Protein AF-A0A835HTF0-F1 (afdb_monomer)

InterPro domains:
  IPR001932 PPM-type phosphatase-like domain [PF00481] (3-96)
  IPR001932 PPM-type phosphatase-like domain [PS51746] (1-145)
  IPR015655 Protein phosphatase 2C [PTHR47992] (3-99)
  IPR036457 PPM-type phosphatase-like domain superfamily [G3DSA:3.60.40.10] (1-117)
  IPR036457 PPM-type phosphatase-like domain superfamily [SSF81606] (3-93)

Mean predicted aligned error: 12.42 Å

Foldseek 3Di:
DDDAQEDDDPVCQADVVPADPPPVRHDPDRDPHRSHYNDDDDDDDDDDPPHFKDKFADVLLCVQDPPVRLVVLCVVDDPPCSLVVSLVSSVVSVVVVCVVDPVCVVVVVPPCPPVVSCVRSDVVRIDIDTPDPPPVVPPPPPDDD

Secondary structure (DSSP, 8-state):
-----B-SS-GGGT-GGG---STTT--SS--SS-S-B-PPPP---PPPTT--EEEE--HHHHTTS-HHHHHHHHHTS-STTHHHHHHHHHHHHHHHHHHT-GGGTTTTTS-S-HHHHHHHS-TTT-EEEE--TTTTTSSSS----

Radius of gyration: 20.62 Å; Cα contacts (8 Å, |Δi|>4): 106; chains: 1; bounding box: 51×20×46 Å

Structure (mmCIF, N/CA/C/O backbone):
data_AF-A0A835HTF0-F1
#
_entry.id   AF-A0A835HTF0-F1
#
loop_
_atom_site.group_PDB
_atom_site.id
_atom_site.type_symbol
_atom_site.label_atom_id
_atom_site.label_alt_id
_atom_site.label_comp_id
_atom_site.label_asym_id
_atom_site.label_entity_id
_atom_site.label_seq_id
_atom_site.pdbx_PDB_ins_code
_atom_site.Cartn_x
_atom_site.Cartn_y
_atom_site.Cartn_z
_atom_site.occupancy
_atom_site.B_iso_or_equiv
_atom_site.auth_seq_id
_atom_site.auth_comp_id
_atom_site.auth_asym_id
_atom_site.auth_atom_id
_atom_site.pdbx_PDB_model_num
ATOM 1 N N . MET A 1 1 ? 11.107 -8.937 -0.987 1.00 39.31 1 MET A N 1
ATOM 2 C CA . MET A 1 1 ? 11.289 -7.876 -1.992 1.00 39.31 1 MET A CA 1
ATOM 3 C C . MET A 1 1 ? 10.113 -7.998 -2.943 1.00 39.31 1 MET A C 1
ATOM 5 O O . MET A 1 1 ? 10.037 -9.001 -3.638 1.00 39.31 1 MET A O 1
ATOM 9 N N . THR A 1 2 ? 9.118 -7.113 -2.842 1.00 50.28 2 THR A N 1
ATOM 10 C CA . THR A 1 2 ? 7.987 -7.102 -3.778 1.00 50.28 2 THR A CA 1
ATOM 11 C C . THR A 1 2 ? 8.469 -6.429 -5.056 1.00 50.28 2 THR A C 1
ATOM 13 O O . THR A 1 2 ? 8.818 -5.253 -5.063 1.00 50.28 2 THR A O 1
ATOM 16 N N . GLU A 1 3 ? 8.607 -7.213 -6.118 1.00 72.94 3 GLU A N 1
ATOM 17 C CA . GLU A 1 3 ? 8.964 -6.698 -7.434 1.00 72.94 3 GLU A CA 1
ATOM 18 C C . GLU A 1 3 ? 7.704 -6.131 -8.098 1.00 72.94 3 GLU A C 1
ATOM 20 O O . GLU A 1 3 ? 6.663 -6.789 -8.164 1.00 72.94 3 GLU A O 1
ATOM 25 N N . VAL A 1 4 ? 7.777 -4.880 -8.550 1.00 82.12 4 VAL A N 1
ATOM 26 C CA . VAL A 1 4 ? 6.647 -4.195 -9.177 1.00 82.12 4 VAL A CA 1
ATOM 27 C C . VAL A 1 4 ? 6.581 -4.606 -10.644 1.00 82.12 4 VAL A C 1
ATOM 29 O O . VAL A 1 4 ? 7.497 -4.328 -11.405 1.00 82.12 4 VAL A O 1
ATOM 32 N N . THR A 1 5 ? 5.480 -5.235 -11.058 1.00 89.88 5 THR A N 1
ATOM 33 C CA . THR A 1 5 ? 5.241 -5.631 -12.464 1.00 89.88 5 THR A CA 1
ATOM 34 C C . THR A 1 5 ? 4.333 -4.653 -13.216 1.00 89.88 5 THR A C 1
ATOM 36 O O . THR A 1 5 ? 4.148 -4.757 -14.433 1.00 89.88 5 THR A O 1
ATOM 39 N N . ARG A 1 6 ? 3.744 -3.685 -12.500 1.00 90.81 6 ARG A N 1
ATOM 40 C CA . ARG A 1 6 ? 2.803 -2.701 -13.043 1.00 90.81 6 ARG A CA 1
ATOM 41 C C . ARG A 1 6 ? 3.065 -1.318 -12.462 1.00 90.81 6 ARG A C 1
ATOM 43 O O . ARG A 1 6 ? 3.144 -1.180 -11.248 1.00 90.81 6 ARG A O 1
ATOM 50 N N . SER A 1 7 ? 3.158 -0.297 -13.307 1.00 91.38 7 SER A N 1
ATOM 51 C CA . SER A 1 7 ? 3.371 1.085 -12.859 1.00 91.38 7 SER A CA 1
ATOM 52 C C . SER A 1 7 ? 2.735 2.090 -13.812 1.00 91.38 7 SER A C 1
ATOM 54 O O . SER A 1 7 ? 2.533 1.806 -14.993 1.00 91.38 7 SER A O 1
ATOM 56 N N . ILE A 1 8 ? 2.457 3.299 -13.330 1.00 90.25 8 ILE A N 1
ATOM 57 C CA . ILE A 1 8 ? 2.194 4.470 -14.176 1.00 90.25 8 ILE A CA 1
ATOM 58 C C . ILE A 1 8 ? 3.526 5.220 -14.318 1.00 90.25 8 ILE A C 1
ATOM 60 O O . ILE A 1 8 ? 4.245 5.363 -13.337 1.00 90.25 8 ILE A O 1
ATOM 64 N N . GLY A 1 9 ? 3.874 5.682 -15.523 1.00 89.62 9 GLY A N 1
ATOM 65 C CA . GLY A 1 9 ? 5.215 6.218 -15.806 1.00 89.62 9 GLY A CA 1
ATOM 66 C C . GLY A 1 9 ? 6.139 5.170 -16.425 1.00 89.62 9 GLY A C 1
ATOM 67 O O . GLY A 1 9 ? 5.670 4.386 -17.250 1.00 89.62 9 GLY A O 1
ATOM 68 N N . ASP A 1 10 ? 7.430 5.190 -16.089 1.00 89.69 10 ASP A N 1
ATOM 69 C CA . ASP A 1 10 ? 8.452 4.217 -16.526 1.00 89.69 10 ASP A CA 1
ATOM 70 C C . ASP A 1 10 ? 8.361 3.825 -18.006 1.00 89.69 10 ASP A C 1
ATOM 72 O O . ASP A 1 10 ? 8.456 2.657 -18.383 1.00 89.69 10 ASP A O 1
ATOM 76 N N . ALA A 1 11 ? 8.106 4.810 -18.871 1.00 89.44 11 ALA A N 1
ATOM 77 C CA . ALA A 1 11 ? 7.787 4.562 -20.275 1.00 89.44 11 ALA A CA 1
ATOM 78 C C . ALA A 1 11 ? 8.916 3.811 -21.006 1.00 89.44 11 ALA A C 1
ATOM 80 O O . ALA A 1 11 ? 8.638 2.984 -21.880 1.00 89.44 11 ALA A O 1
ATOM 81 N N . TYR A 1 12 ? 10.163 4.049 -20.584 1.00 88.50 12 TYR A N 1
ATOM 82 C CA . TYR A 1 12 ? 11.376 3.386 -21.063 1.00 88.50 12 TYR A CA 1
ATOM 83 C C . TYR A 1 12 ? 11.390 1.868 -20.801 1.00 88.50 12 TYR A C 1
ATOM 85 O O . TYR A 1 12 ? 12.006 1.130 -21.564 1.00 88.50 12 TYR A O 1
ATOM 93 N N . LEU A 1 13 ? 10.641 1.378 -19.802 1.00 90.06 13 LEU A N 1
ATOM 94 C CA . LEU A 1 13 ? 10.461 -0.054 -19.504 1.00 90.06 13 LEU A CA 1
ATOM 95 C C . LEU A 1 13 ? 9.259 -0.686 -20.227 1.00 90.06 13 LEU A C 1
ATOM 97 O O . LEU A 1 13 ? 8.978 -1.877 -20.068 1.00 90.06 13 LEU A O 1
ATOM 101 N N . LYS A 1 14 ? 8.518 0.107 -21.011 1.00 90.56 14 LYS A N 1
ATOM 102 C CA . LYS A 1 14 ? 7.267 -0.313 -21.661 1.00 90.56 14 LYS A CA 1
ATOM 103 C C . LYS A 1 14 ? 7.381 -0.361 -23.174 1.00 90.56 14 LYS A C 1
ATOM 105 O O . LYS A 1 14 ? 6.839 -1.270 -23.794 1.00 90.56 14 LYS A O 1
ATOM 110 N N . LYS A 1 15 ? 8.033 0.631 -23.787 1.00 87.25 15 LYS A N 1
ATOM 111 C CA . LYS A 1 15 ? 8.212 0.701 -25.244 1.00 87.25 15 LYS A CA 1
ATOM 112 C C . LYS A 1 15 ? 9.611 1.207 -25.580 1.00 87.25 15 LYS A C 1
ATOM 114 O O . LYS A 1 15 ? 10.021 2.242 -25.067 1.00 87.25 15 LYS A O 1
ATOM 119 N N . SER A 1 16 ? 10.280 0.543 -26.523 1.00 84.31 16 SER A N 1
ATOM 120 C CA . SER A 1 16 ? 11.629 0.902 -26.990 1.00 84.31 16 SER A CA 1
ATOM 121 C C . SER A 1 16 ? 11.736 2.337 -27.515 1.00 84.31 16 SER A C 1
ATOM 123 O O . SER A 1 16 ? 12.756 2.982 -27.321 1.00 84.31 16 SER A O 1
ATOM 125 N N . ARG A 1 17 ? 10.662 2.883 -28.103 1.00 85.50 17 ARG A N 1
ATOM 126 C CA . ARG A 1 17 ? 10.604 4.286 -28.563 1.00 85.50 17 ARG A CA 1
ATOM 127 C C . ARG A 1 17 ? 10.784 5.333 -27.455 1.00 85.50 17 ARG A C 1
ATOM 129 O O . ARG A 1 17 ? 10.956 6.503 -27.761 1.00 85.50 17 ARG A O 1
ATOM 136 N N . PHE A 1 18 ? 10.647 4.930 -26.193 1.00 87.69 18 PHE A N 1
ATOM 137 C CA . PHE A 1 18 ? 10.858 5.782 -25.024 1.00 87.69 18 PHE A CA 1
ATOM 138 C C . PHE A 1 18 ? 12.148 5.419 -24.281 1.00 87.69 18 PHE A C 1
ATOM 140 O O . PHE A 1 18 ? 12.307 5.819 -23.130 1.00 87.69 18 PHE A O 1
ATOM 147 N N . ALA A 1 19 ? 13.039 4.632 -24.897 1.00 83.88 19 ALA A N 1
ATOM 148 C CA . ALA A 1 19 ? 14.356 4.364 -24.341 1.00 83.88 19 ALA A CA 1
ATOM 149 C C . ALA A 1 19 ? 15.092 5.689 -24.102 1.00 83.88 19 ALA A C 1
ATOM 151 O O . ALA A 1 19 ? 15.028 6.605 -24.921 1.00 83.88 19 ALA A O 1
ATOM 152 N N . LEU A 1 20 ? 15.743 5.786 -22.947 1.00 84.00 20 LEU A N 1
ATOM 153 C CA . LEU A 1 20 ? 16.483 6.970 -22.537 1.00 84.00 20 LEU A CA 1
ATOM 154 C C . LEU A 1 20 ? 17.972 6.748 -22.804 1.00 84.00 20 LEU A C 1
ATOM 156 O O . LEU A 1 20 ? 18.508 5.690 -22.476 1.00 84.00 20 LEU A O 1
ATOM 160 N N . ASP A 1 21 ? 18.635 7.770 -23.341 1.00 80.19 21 ASP A N 1
ATOM 161 C CA . ASP A 1 21 ? 20.089 7.766 -23.556 1.00 80.19 21 ASP A CA 1
ATOM 162 C C . ASP A 1 21 ? 20.881 8.070 -22.273 1.00 80.19 21 ASP A C 1
ATOM 164 O O . ASP A 1 21 ? 22.104 7.917 -22.243 1.00 80.19 21 ASP A O 1
ATOM 168 N N . ASP A 1 22 ? 20.195 8.478 -21.196 1.00 83.88 22 ASP A N 1
ATOM 169 C CA . ASP A 1 22 ? 20.803 8.688 -19.881 1.00 83.88 22 ASP A CA 1
ATOM 170 C C . ASP A 1 22 ? 21.399 7.361 -19.368 1.00 83.88 22 ASP A C 1
ATOM 172 O O . ASP A 1 22 ? 20.656 6.386 -19.204 1.00 83.88 22 ASP A O 1
ATOM 176 N N . PRO A 1 23 ? 22.709 7.302 -19.057 1.00 82.69 23 PRO A N 1
ATOM 177 C CA . PRO A 1 23 ? 23.373 6.090 -18.578 1.00 82.69 23 PRO A CA 1
ATOM 178 C C . PRO A 1 23 ? 22.711 5.447 -17.355 1.00 82.69 23 PRO A C 1
ATOM 180 O O . PRO A 1 23 ? 22.856 4.246 -17.150 1.00 82.69 23 PRO A O 1
ATOM 183 N N . ARG A 1 24 ? 21.974 6.223 -16.548 1.00 82.25 24 ARG A N 1
ATOM 184 C CA . ARG A 1 24 ? 21.249 5.726 -15.368 1.00 82.25 24 ARG A CA 1
ATOM 185 C C . ARG A 1 24 ? 20.020 4.890 -15.719 1.00 82.25 24 ARG A C 1
ATOM 187 O O . ARG A 1 24 ? 19.620 4.052 -14.919 1.00 82.25 24 ARG A O 1
ATOM 194 N N . PHE A 1 25 ? 19.411 5.138 -16.877 1.00 81.81 25 PHE A N 1
ATOM 195 C CA . PHE A 1 25 ? 18.153 4.511 -17.307 1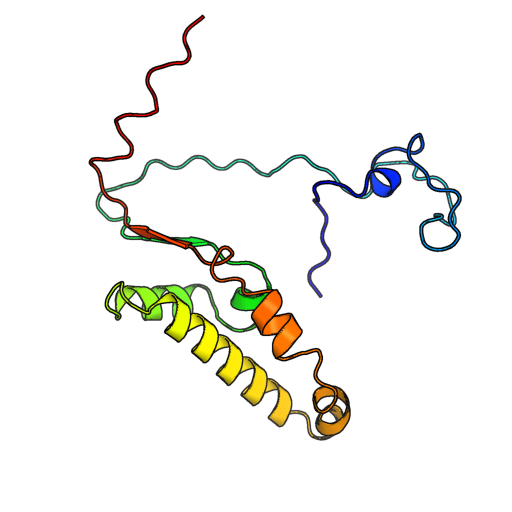.00 81.81 25 PHE A CA 1
ATOM 196 C C . PHE A 1 25 ? 18.299 3.705 -18.601 1.00 81.81 25 PHE A C 1
ATOM 198 O O . PHE A 1 25 ? 17.329 3.123 -19.093 1.00 81.81 25 PHE A O 1
ATOM 205 N N . ARG A 1 26 ? 19.510 3.669 -19.158 1.00 81.56 26 ARG A N 1
ATOM 206 C CA . ARG A 1 26 ? 19.830 2.912 -20.357 1.00 81.56 26 ARG A CA 1
ATOM 207 C C . ARG A 1 26 ? 19.816 1.419 -20.053 1.00 81.56 26 ARG A C 1
ATOM 209 O O . ARG A 1 26 ? 20.514 0.939 -19.163 1.00 81.56 26 ARG A O 1
ATOM 216 N N . LEU A 1 27 ? 19.038 0.679 -20.834 1.00 78.94 27 LEU A N 1
ATOM 217 C CA . LEU A 1 27 ? 18.993 -0.775 -20.740 1.00 78.94 27 LEU A CA 1
ATOM 218 C C . LEU A 1 27 ? 20.186 -1.388 -21.496 1.00 78.94 27 LEU A C 1
ATOM 220 O O . LEU A 1 27 ? 20.502 -0.906 -22.588 1.00 78.94 27 LEU A O 1
ATOM 224 N N . PRO A 1 28 ? 20.842 -2.433 -20.949 1.00 79.00 28 PRO A N 1
ATOM 225 C CA . PRO A 1 28 ? 21.955 -3.112 -21.619 1.00 79.00 28 PRO A CA 1
ATOM 226 C C . PRO A 1 28 ? 21.559 -3.679 -22.985 1.00 79.00 28 PRO A C 1
ATOM 228 O O . PRO A 1 28 ? 22.333 -3.612 -23.935 1.00 79.00 28 PRO A O 1
ATOM 231 N N . GLU A 1 29 ? 20.327 -4.181 -23.085 1.00 80.62 29 GLU A N 1
ATOM 232 C CA . GLU A 1 29 ? 19.742 -4.715 -24.309 1.00 80.62 29 GLU A CA 1
ATOM 233 C C . GLU A 1 29 ? 18.352 -4.105 -24.552 1.00 80.62 29 GLU A C 1
ATOM 235 O O . GLU A 1 29 ? 17.603 -3.868 -23.593 1.00 80.62 29 GLU A O 1
ATOM 240 N N . PRO A 1 30 ? 17.969 -3.849 -25.818 1.00 77.81 30 PRO A N 1
ATOM 241 C CA . PRO A 1 30 ? 16.618 -3.418 -26.149 1.00 77.81 30 PRO A CA 1
ATOM 242 C C . PRO A 1 30 ? 15.570 -4.440 -25.693 1.00 77.81 30 PRO A C 1
ATOM 244 O O . PRO A 1 30 ? 15.685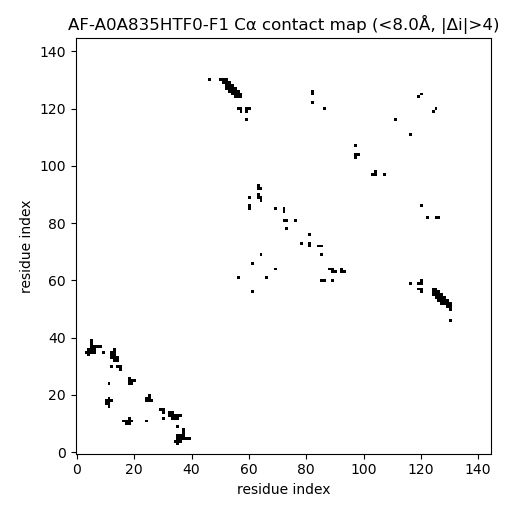 -5.637 -25.953 1.00 77.81 30 PRO A O 1
ATOM 247 N N . LEU A 1 31 ? 14.500 -3.960 -25.057 1.00 82.50 31 LEU A N 1
ATOM 248 C CA . LEU A 1 31 ? 13.404 -4.821 -24.620 1.00 82.50 31 LEU A CA 1
ATOM 249 C C . LEU A 1 31 ? 12.678 -5.441 -25.819 1.00 82.50 31 LEU A C 1
ATOM 251 O O . LEU A 1 31 ? 12.054 -4.735 -26.611 1.00 82.50 31 LEU A O 1
ATOM 255 N N . VAL A 1 32 ? 12.692 -6.773 -25.892 1.00 83.88 32 VAL A N 1
ATOM 256 C CA . VAL A 1 32 ? 11.905 -7.548 -26.870 1.00 83.88 32 VAL A CA 1
ATOM 257 C C . VAL A 1 32 ? 10.407 -7.492 -26.542 1.00 83.88 32 VAL A C 1
ATOM 259 O O . VAL A 1 32 ? 9.560 -7.525 -27.432 1.00 83.88 32 VAL A O 1
ATOM 262 N N . ARG A 1 33 ? 10.067 -7.377 -25.253 1.00 86.00 33 ARG A N 1
ATOM 263 C CA . ARG A 1 33 ? 8.697 -7.241 -24.744 1.00 86.00 33 ARG A CA 1
ATOM 264 C C . ARG A 1 33 ? 8.647 -6.241 -23.584 1.00 86.00 33 ARG A C 1
ATOM 266 O O . ARG A 1 33 ? 9.652 -6.109 -22.887 1.00 86.00 33 ARG A O 1
ATOM 273 N N . PRO A 1 34 ? 7.507 -5.567 -23.344 1.00 86.81 34 PRO A N 1
ATOM 274 C CA . PRO A 1 34 ? 7.354 -4.666 -22.202 1.00 86.81 34 PRO A CA 1
ATOM 275 C C . PRO A 1 34 ? 7.658 -5.390 -20.884 1.00 86.81 34 PRO A C 1
ATOM 277 O O . PRO A 1 34 ? 7.104 -6.461 -20.637 1.00 86.81 34 PRO A O 1
ATOM 280 N N . ALA A 1 35 ? 8.521 -4.811 -20.047 1.00 88.88 35 ALA A N 1
ATOM 281 C CA . ALA A 1 35 ? 8.825 -5.350 -18.719 1.00 88.88 35 ALA A CA 1
ATOM 282 C C . ALA A 1 35 ? 7.741 -4.974 -17.698 1.00 88.88 35 ALA A C 1
ATOM 284 O O . ALA A 1 35 ? 7.451 -5.736 -16.781 1.00 88.88 35 ALA A O 1
ATOM 285 N N . LEU A 1 36 ? 7.113 -3.810 -17.894 1.00 91.81 36 LEU A N 1
ATOM 286 C CA . LEU A 1 36 ? 6.017 -3.305 -17.074 1.00 91.81 36 LEU A CA 1
ATOM 287 C C . LEU A 1 36 ? 4.767 -3.072 -17.919 1.00 91.81 36 LEU A C 1
ATOM 289 O O . LEU A 1 36 ? 4.838 -2.768 -19.111 1.00 91.81 36 LEU A O 1
ATOM 293 N N . THR A 1 37 ? 3.607 -3.121 -17.271 1.00 91.19 37 THR A N 1
ATOM 294 C CA . THR A 1 37 ? 2.346 -2.640 -17.847 1.00 91.19 37 THR A CA 1
ATOM 295 C C . THR A 1 37 ? 1.756 -1.512 -17.007 1.00 91.19 37 THR A C 1
ATOM 297 O O . THR A 1 37 ? 1.955 -1.455 -15.798 1.00 91.19 37 THR A O 1
ATOM 300 N N . ALA A 1 38 ? 1.056 -0.578 -17.653 1.00 93.06 38 ALA A N 1
ATOM 301 C CA . ALA A 1 38 ? 0.259 0.435 -16.954 1.00 93.06 38 ALA A CA 1
ATOM 302 C C . ALA A 1 38 ? -1.171 -0.046 -16.671 1.00 93.06 38 ALA A C 1
ATOM 304 O O . ALA A 1 38 ? -1.910 0.622 -15.957 1.00 93.06 38 ALA A O 1
ATOM 305 N N . GLU A 1 39 ? -1.554 -1.185 -17.249 1.00 93.19 39 GLU A N 1
ATOM 306 C CA . GLU A 1 39 ? -2.903 -1.714 -17.142 1.00 93.19 39 GLU A CA 1
ATOM 307 C C . GLU A 1 39 ? -3.161 -2.191 -15.707 1.00 93.19 39 GLU A C 1
ATOM 309 O O . GLU A 1 39 ? -2.391 -3.020 -15.205 1.00 93.19 39 GLU A O 1
ATOM 314 N N . PRO A 1 40 ? -4.208 -1.711 -15.019 1.00 92.31 40 PRO A N 1
ATOM 315 C CA . PRO A 1 40 ? -4.555 -2.204 -13.695 1.00 92.31 40 PRO A CA 1
ATOM 316 C C . PRO A 1 40 ? -5.198 -3.596 -13.769 1.00 92.31 40 PRO A C 1
ATOM 318 O O . PRO A 1 40 ? -5.586 -4.087 -14.825 1.00 92.31 40 PRO A O 1
ATOM 321 N N . SER A 1 41 ? -5.324 -4.254 -12.618 1.00 91.38 41 SER A N 1
ATOM 322 C CA . SER A 1 41 ? -6.236 -5.395 -12.482 1.00 91.38 41 SER A CA 1
ATOM 323 C C . SER A 1 41 ? -7.568 -4.881 -11.952 1.00 91.38 41 SER A C 1
ATOM 325 O O . SER A 1 41 ? -7.607 -4.254 -10.896 1.00 91.38 41 SER A O 1
ATOM 327 N N . LEU A 1 42 ? -8.647 -5.115 -12.697 1.00 91.75 42 LEU A N 1
ATOM 328 C CA . LEU A 1 42 ? -9.981 -4.637 -12.344 1.00 91.75 42 LEU A CA 1
ATOM 329 C C . LEU A 1 42 ? -10.761 -5.740 -11.630 1.00 91.75 42 LEU A C 1
ATOM 331 O O . LEU A 1 42 ? -10.889 -6.853 -12.138 1.00 91.75 42 LEU A O 1
ATOM 335 N N . HIS A 1 43 ? -11.314 -5.417 -10.463 1.00 89.94 43 HIS A N 1
ATOM 336 C CA . HIS A 1 43 ? -12.207 -6.302 -9.726 1.00 89.94 43 HIS A CA 1
ATOM 337 C C . HIS A 1 43 ? -13.481 -5.549 -9.353 1.00 89.94 43 HIS A C 1
ATOM 339 O O . HIS A 1 43 ? -13.421 -4.452 -8.801 1.00 89.94 43 HIS A O 1
ATOM 345 N N . LYS A 1 44 ? -14.639 -6.145 -9.650 1.00 91.50 44 LYS A N 1
ATOM 346 C CA . LYS A 1 44 ? -15.952 -5.583 -9.328 1.00 91.50 44 LYS A CA 1
ATOM 347 C C . LYS A 1 44 ? -16.661 -6.503 -8.346 1.00 91.50 44 LYS A C 1
ATOM 349 O O . LYS A 1 44 ? -16.834 -7.687 -8.619 1.00 91.50 44 LYS A O 1
ATOM 354 N N . ARG A 1 45 ? -17.114 -5.933 -7.232 1.00 88.00 45 ARG A N 1
ATOM 355 C CA . ARG A 1 45 ? -17.889 -6.628 -6.206 1.00 88.00 45 ARG A CA 1
ATOM 356 C C . ARG A 1 45 ? -19.053 -5.750 -5.761 1.00 88.00 45 ARG A C 1
ATOM 358 O O . ARG A 1 45 ? -18.887 -4.549 -5.575 1.00 88.00 45 ARG A O 1
ATOM 365 N N . THR A 1 46 ? -20.216 -6.363 -5.568 1.00 89.62 46 THR A N 1
ATOM 366 C CA . THR A 1 46 ? -21.371 -5.701 -4.952 1.00 89.62 46 THR A CA 1
ATOM 367 C C . THR A 1 46 ? -21.180 -5.653 -3.439 1.00 89.62 46 THR A C 1
ATOM 369 O O . THR A 1 46 ? -20.942 -6.689 -2.815 1.00 89.62 46 THR A O 1
ATOM 372 N N . ILE A 1 47 ? -21.286 -4.458 -2.860 1.00 88.38 47 ILE A N 1
ATOM 373 C CA . ILE A 1 47 ? -21.206 -4.245 -1.412 1.00 88.38 47 ILE A CA 1
ATOM 374 C C . ILE A 1 47 ? -22.478 -4.801 -0.765 1.00 88.38 47 ILE A C 1
ATOM 376 O O . ILE A 1 47 ? -23.589 -4.465 -1.183 1.00 88.38 47 ILE A O 1
ATOM 380 N N . ARG A 1 48 ? -22.320 -5.663 0.240 1.00 87.56 48 ARG A N 1
ATOM 381 C CA . ARG A 1 48 ? -23.431 -6.258 0.997 1.00 87.56 48 ARG A CA 1
ATOM 382 C C . ARG A 1 48 ? -23.619 -5.556 2.340 1.00 87.56 48 ARG A C 1
ATOM 384 O O . ARG A 1 48 ? -22.747 -4.824 2.792 1.00 87.56 48 ARG A O 1
ATOM 391 N N . SER A 1 49 ? -24.741 -5.801 3.015 1.00 84.88 49 SER A N 1
ATOM 392 C CA . SER A 1 49 ? -24.993 -5.291 4.377 1.00 84.88 49 SER A CA 1
ATOM 393 C C . SER A 1 49 ? -23.960 -5.751 5.404 1.00 84.88 49 SER A C 1
ATOM 395 O O . SER A 1 49 ? -23.758 -5.080 6.411 1.00 84.88 49 SER A O 1
ATOM 397 N N . GLU A 1 50 ? -23.317 -6.886 5.148 1.00 87.31 50 GLU A N 1
ATOM 398 C CA . GLU A 1 50 ? -22.288 -7.466 6.006 1.00 87.31 50 GLU A CA 1
ATOM 399 C C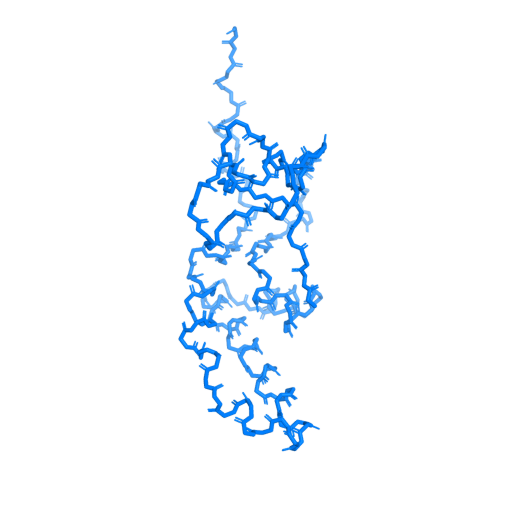 . GLU A 1 50 ? -20.917 -6.787 5.828 1.00 87.31 50 GLU A C 1
ATOM 401 O O . GLU A 1 50 ? -20.032 -6.960 6.667 1.00 87.31 50 GLU A O 1
ATOM 406 N N . ASP A 1 51 ? -20.733 -6.017 4.750 1.00 84.25 51 ASP A N 1
ATOM 407 C CA . ASP A 1 51 ? -19.484 -5.329 4.438 1.00 84.25 51 ASP A CA 1
ATOM 408 C C . ASP A 1 51 ? -19.423 -3.993 5.177 1.00 84.25 51 ASP A C 1
ATOM 410 O O . ASP A 1 51 ? -20.254 -3.110 4.979 1.00 84.25 51 ASP A O 1
ATOM 414 N N . ARG A 1 52 ? -18.432 -3.845 6.061 1.00 84.75 52 ARG A N 1
ATOM 415 C CA . ARG A 1 52 ? -18.410 -2.737 7.034 1.00 84.75 52 ARG A CA 1
ATOM 416 C C . ARG A 1 52 ? -17.395 -1.667 6.699 1.00 84.75 52 ARG A C 1
ATOM 418 O O . ARG A 1 52 ? -17.652 -0.483 6.907 1.00 84.75 5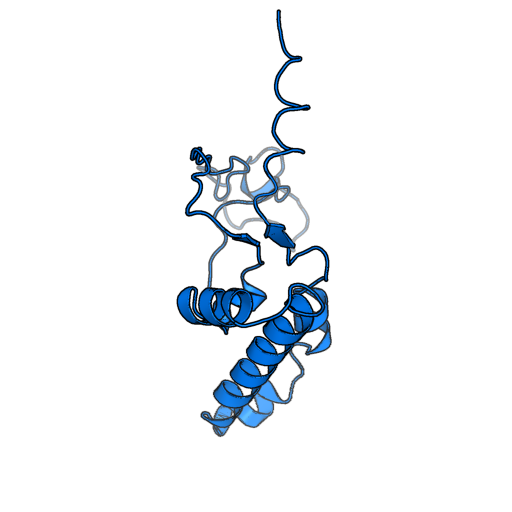2 ARG A O 1
ATOM 425 N N . PHE A 1 53 ? -16.247 -2.084 6.187 1.00 85.19 53 PHE A N 1
ATOM 426 C CA . PHE A 1 53 ? -15.179 -1.186 5.797 1.00 85.19 53 PHE A CA 1
ATOM 427 C C . PHE A 1 53 ? -14.272 -1.831 4.756 1.00 85.19 53 PHE A C 1
ATOM 429 O O . PHE A 1 53 ? -14.199 -3.057 4.649 1.00 85.19 53 PHE A O 1
ATOM 436 N N . LEU A 1 54 ? -13.544 -0.985 4.035 1.00 85.88 54 LEU A N 1
ATOM 437 C CA . LEU A 1 54 ? -12.457 -1.380 3.149 1.00 85.88 54 LEU A CA 1
ATOM 438 C C . LEU A 1 54 ? -11.174 -0.677 3.587 1.00 85.88 54 LEU A C 1
ATOM 440 O O . LEU A 1 54 ? -11.212 0.498 3.941 1.00 85.88 54 LEU A O 1
ATOM 444 N N . ILE A 1 55 ? -10.056 -1.404 3.591 1.00 86.19 55 ILE A N 1
ATOM 445 C CA . ILE A 1 55 ? -8.744 -0.866 3.953 1.00 86.19 55 ILE A CA 1
ATOM 446 C C . ILE A 1 55 ? -7.896 -0.779 2.689 1.00 86.19 55 ILE A C 1
ATOM 448 O O . ILE A 1 55 ? -7.513 -1.806 2.131 1.00 86.19 55 ILE A O 1
ATOM 452 N N . PHE A 1 56 ? -7.565 0.441 2.274 1.00 84.81 56 PHE A N 1
ATOM 453 C CA . PHE A 1 56 ? -6.534 0.681 1.269 1.00 84.81 56 PHE A CA 1
ATOM 454 C C . PHE A 1 56 ? -5.246 1.108 1.958 1.00 84.81 56 PHE A C 1
ATOM 456 O O . PHE A 1 56 ? -5.282 1.989 2.814 1.00 84.81 56 PHE A O 1
ATOM 463 N N . ALA A 1 57 ? -4.129 0.478 1.597 1.00 84.19 57 ALA A N 1
ATOM 464 C CA . ALA A 1 57 ? -2.802 0.873 2.051 1.00 84.19 57 ALA A CA 1
ATOM 465 C C . ALA A 1 57 ? -1.731 0.467 1.035 1.00 84.19 57 ALA A C 1
ATOM 467 O O . ALA A 1 57 ? -1.911 -0.511 0.305 1.00 84.19 57 ALA A O 1
ATOM 468 N N . SER A 1 58 ? -0.615 1.197 1.020 1.00 82.62 58 SER A N 1
ATOM 469 C CA . SER A 1 58 ? 0.592 0.815 0.284 1.00 82.62 58 SER A CA 1
ATOM 470 C C . SER A 1 58 ? 1.301 -0.376 0.946 1.00 82.62 58 SER A C 1
ATOM 472 O O . SER A 1 58 ? 1.069 -0.691 2.119 1.00 82.62 58 SER A O 1
ATOM 474 N N . ASP A 1 59 ? 2.221 -1.011 0.213 1.00 81.75 59 ASP A N 1
ATOM 475 C CA . ASP A 1 59 ? 3.048 -2.129 0.693 1.00 81.75 59 ASP A CA 1
ATOM 476 C C . ASP A 1 59 ? 3.737 -1.838 2.036 1.00 81.75 59 ASP A C 1
ATOM 478 O O . ASP A 1 59 ? 3.957 -2.754 2.825 1.00 81.75 59 ASP A O 1
ATOM 482 N N . GLY A 1 60 ? 4.045 -0.569 2.328 1.00 78.38 60 GLY A N 1
ATOM 483 C CA . GLY A 1 60 ? 4.684 -0.162 3.580 1.00 78.38 60 GLY A CA 1
ATOM 484 C C . GLY A 1 60 ? 3.893 -0.559 4.831 1.00 78.38 60 GLY A C 1
ATOM 485 O O . GLY A 1 60 ? 4.498 -0.886 5.848 1.00 78.38 60 GLY A O 1
ATOM 486 N N . LEU A 1 61 ? 2.556 -0.601 4.766 1.00 84.19 61 LEU A N 1
ATOM 487 C CA . LEU A 1 61 ? 1.735 -1.107 5.871 1.00 84.19 61 LEU A CA 1
ATOM 488 C C . LEU A 1 61 ? 1.750 -2.644 5.915 1.00 84.19 61 LEU A C 1
ATOM 490 O O . LEU A 1 61 ? 2.023 -3.243 6.958 1.00 84.19 61 LEU A O 1
ATOM 494 N N . TRP A 1 62 ? 1.478 -3.277 4.771 1.00 85.94 62 TRP A N 1
ATOM 495 C CA . TRP A 1 62 ? 1.261 -4.725 4.652 1.00 85.94 62 TRP A CA 1
ATOM 496 C C . TRP A 1 62 ? 2.527 -5.567 4.851 1.00 85.94 62 TRP A C 1
ATOM 498 O O . TRP A 1 62 ? 2.447 -6.754 5.152 1.00 85.94 62 TRP A O 1
ATOM 508 N N . GLN A 1 63 ? 3.714 -4.965 4.744 1.00 85.12 63 GLN A N 1
ATOM 509 C CA . GLN A 1 63 ? 4.983 -5.615 5.100 1.00 85.12 63 GLN A CA 1
ATOM 510 C C . GLN A 1 63 ? 5.111 -5.909 6.606 1.00 85.12 63 GLN A C 1
ATOM 512 O O . GLN A 1 63 ? 5.879 -6.788 7.021 1.00 85.12 63 GLN A O 1
ATOM 517 N N . HIS A 1 64 ? 4.372 -5.173 7.438 1.00 85.25 64 HIS A N 1
ATOM 518 C CA . HIS A 1 64 ? 4.465 -5.259 8.892 1.00 85.25 64 HIS A CA 1
ATOM 519 C C . HIS A 1 64 ? 3.173 -5.729 9.551 1.00 85.25 64 HIS A C 1
ATOM 521 O O . HIS A 1 64 ? 3.252 -6.352 10.599 1.00 85.25 64 HIS A O 1
ATOM 527 N N . ILE A 1 65 ? 2.012 -5.489 8.950 1.00 88.56 65 ILE A N 1
ATOM 528 C CA . ILE A 1 65 ? 0.718 -5.887 9.509 1.00 88.56 65 ILE A CA 1
ATOM 529 C C . ILE A 1 65 ? 0.048 -6.883 8.566 1.00 88.56 65 ILE A C 1
ATOM 531 O O . ILE A 1 65 ? -0.053 -6.628 7.366 1.00 88.56 65 ILE A O 1
ATOM 535 N N . SER A 1 66 ? -0.442 -7.999 9.105 1.00 91.69 66 SER A N 1
ATOM 536 C CA . SER A 1 66 ? -1.234 -8.956 8.330 1.00 91.69 66 SER A CA 1
ATOM 537 C C . SER A 1 66 ? -2.650 -8.440 8.045 1.00 91.69 66 SER A C 1
ATOM 539 O O . SER A 1 66 ? -3.204 -7.627 8.787 1.00 91.69 66 SER A O 1
ATOM 541 N N . ASN A 1 67 ? -3.285 -8.963 6.991 1.00 92.56 67 ASN A N 1
ATOM 542 C CA . ASN A 1 67 ? -4.662 -8.594 6.637 1.00 92.56 67 ASN A CA 1
ATOM 543 C C . ASN A 1 67 ? -5.630 -8.757 7.821 1.00 92.56 67 ASN A C 1
ATOM 545 O O . ASN A 1 67 ? -6.469 -7.891 8.056 1.00 92.56 67 ASN A O 1
ATOM 549 N N . GLN A 1 68 ? -5.488 -9.846 8.581 1.00 93.50 68 GLN A N 1
ATOM 550 C CA . GLN A 1 68 ? -6.364 -10.154 9.707 1.00 93.50 68 GLN A CA 1
ATOM 551 C C . GLN A 1 68 ? -6.146 -9.193 10.884 1.00 93.50 68 GLN A C 1
ATOM 553 O O . GLN A 1 68 ? -7.113 -8.635 11.398 1.00 93.50 68 GLN A O 1
ATOM 558 N N . GLU A 1 69 ? -4.892 -8.915 11.253 1.00 92.31 69 GLU A N 1
ATOM 559 C CA . GLU A 1 69 ? -4.574 -7.942 12.308 1.00 92.31 69 GLU A CA 1
ATOM 560 C C . GLU A 1 69 ? -5.092 -6.540 11.960 1.00 92.31 69 GLU A C 1
ATOM 562 O O . GLU A 1 69 ? -5.629 -5.838 12.819 1.00 92.31 69 GLU A O 1
ATOM 567 N N . ALA A 1 70 ? -4.974 -6.128 10.692 1.00 90.25 70 ALA A N 1
ATOM 568 C CA . ALA A 1 70 ? -5.512 -4.852 10.230 1.00 90.25 70 ALA A CA 1
ATOM 569 C C . ALA A 1 70 ? -7.039 -4.792 10.388 1.00 90.25 70 ALA A C 1
ATOM 571 O O . ALA A 1 70 ? -7.565 -3.810 10.917 1.00 90.25 70 ALA A O 1
ATOM 572 N N . VAL A 1 71 ? -7.747 -5.850 9.979 1.00 91.06 71 VAL A N 1
ATOM 573 C CA . VAL A 1 71 ? -9.207 -5.961 10.120 1.00 91.06 71 VAL A CA 1
ATOM 574 C C . VAL A 1 71 ? -9.624 -5.904 11.588 1.00 91.06 71 VAL A C 1
ATOM 576 O O . VAL A 1 71 ? -10.539 -5.157 11.926 1.00 91.06 71 V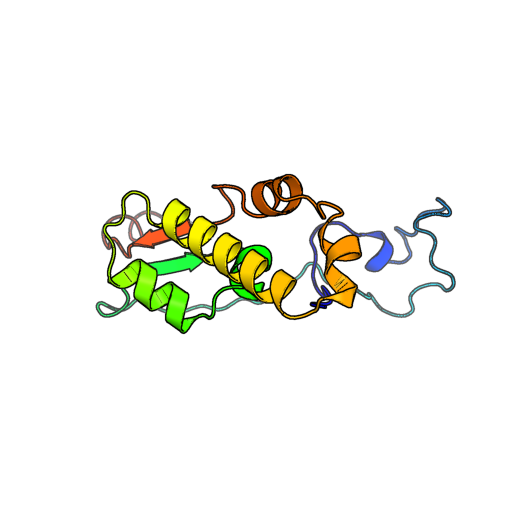AL A O 1
ATOM 579 N N . GLU A 1 72 ? -8.943 -6.630 12.473 1.00 91.81 72 GLU A N 1
ATOM 580 C CA . GLU A 1 72 ? -9.237 -6.641 13.911 1.00 91.81 72 GLU A CA 1
ATOM 581 C C . GLU A 1 72 ? -9.003 -5.277 14.562 1.00 91.81 72 GLU A C 1
ATOM 583 O O . GLU A 1 72 ? -9.833 -4.809 15.345 1.00 91.81 72 GLU A O 1
ATOM 588 N N . MET A 1 73 ? -7.912 -4.593 14.208 1.00 90.00 73 MET A N 1
ATOM 589 C CA . MET A 1 73 ? -7.625 -3.252 14.720 1.00 90.00 73 MET A CA 1
ATOM 590 C C . MET A 1 73 ? -8.683 -2.230 14.304 1.00 90.00 73 MET A C 1
ATOM 592 O O . MET A 1 73 ? -9.100 -1.420 15.138 1.00 90.00 73 MET A O 1
ATOM 596 N N . VAL A 1 74 ? -9.111 -2.261 13.035 1.00 88.50 74 VAL A N 1
ATOM 597 C CA . VAL A 1 74 ? -10.155 -1.364 12.514 1.00 88.50 74 VAL A CA 1
ATOM 598 C C . VAL A 1 74 ? -11.504 -1.693 13.128 1.00 88.50 74 VAL A C 1
ATOM 600 O O . VAL A 1 74 ? -12.214 -0.786 13.551 1.00 88.50 74 VAL A O 1
ATOM 603 N N . PHE A 1 75 ? -11.843 -2.976 13.225 1.00 88.06 75 PHE A N 1
ATOM 604 C CA . PHE A 1 75 ? -13.124 -3.407 13.763 1.00 88.06 75 PHE A CA 1
ATOM 605 C C . PHE A 1 75 ? -13.285 -3.044 15.249 1.00 88.06 75 PHE A C 1
ATOM 607 O O . PHE A 1 75 ? -14.345 -2.568 15.648 1.00 88.06 75 PHE A O 1
ATOM 614 N N . ASN A 1 76 ? -12.237 -3.208 16.057 1.00 88.19 76 ASN A N 1
ATOM 615 C CA . ASN A 1 76 ? -12.296 -2.987 17.506 1.00 88.19 76 ASN A CA 1
ATOM 616 C C . ASN A 1 76 ? -12.043 -1.528 17.932 1.00 88.19 76 ASN A C 1
ATOM 618 O O . ASN A 1 76 ? -11.943 -1.240 19.125 1.00 88.19 76 ASN A O 1
ATOM 622 N N . SER A 1 77 ? -11.897 -0.595 16.987 1.00 81.69 77 SER A N 1
ATOM 623 C CA . SER A 1 77 ? -11.574 0.804 17.280 1.00 81.69 77 SER A CA 1
ATOM 624 C C . SER A 1 77 ? -12.643 1.770 16.769 1.00 81.69 77 SER A C 1
ATOM 626 O O . SER A 1 77 ? -13.220 1.548 15.706 1.00 81.69 77 SER A O 1
ATOM 628 N N . PRO A 1 78 ? -12.843 2.913 17.452 1.00 77.81 78 PRO A N 1
ATOM 629 C CA . PRO A 1 78 ? -13.551 4.044 16.867 1.00 77.81 78 PRO A CA 1
ATOM 630 C C . PRO A 1 78 ? -12.886 4.489 15.557 1.00 77.81 78 PRO A C 1
ATOM 632 O O . PRO A 1 78 ? -11.665 4.391 15.403 1.00 77.81 78 PRO A O 1
ATOM 635 N N . ARG A 1 79 ? -13.686 5.027 14.626 1.00 74.56 79 ARG A N 1
ATOM 636 C CA . ARG A 1 79 ? -13.202 5.508 13.318 1.00 74.56 79 ARG A CA 1
ATOM 637 C C . ARG A 1 79 ? -12.165 6.626 13.461 1.00 74.56 79 ARG A C 1
ATOM 639 O O . ARG A 1 79 ? -11.261 6.754 12.639 1.00 74.56 79 ARG A O 1
ATOM 646 N N . GLU A 1 80 ? -12.273 7.423 14.517 1.00 76.00 80 GLU A N 1
ATOM 647 C CA . GLU A 1 80 ? -11.332 8.497 14.792 1.00 76.00 80 GLU A CA 1
ATOM 648 C C . GLU A 1 80 ? -9.969 7.949 15.243 1.00 76.00 80 GLU A C 1
ATOM 650 O O . GLU A 1 80 ? -9.845 7.181 16.196 1.00 76.00 80 GLU A O 1
ATOM 655 N N . GLY A 1 81 ? -8.912 8.342 14.529 1.00 75.38 81 GLY A N 1
ATOM 656 C CA . GLY A 1 81 ? -7.540 7.969 14.872 1.00 75.38 81 GLY A CA 1
ATOM 657 C C . GLY A 1 81 ? -7.125 6.543 14.489 1.00 75.38 81 GLY A C 1
ATOM 658 O O . GLY A 1 81 ? -5.985 6.171 14.776 1.00 75.38 81 GLY A O 1
ATOM 659 N N . ILE A 1 82 ? -7.974 5.768 13.799 1.00 82.88 82 ILE A N 1
ATOM 660 C CA . ILE A 1 82 ? -7.643 4.394 13.383 1.00 82.88 82 ILE A CA 1
ATOM 661 C C . ILE A 1 82 ? -6.395 4.328 12.498 1.00 82.88 82 ILE A C 1
ATOM 663 O O . ILE A 1 82 ? -5.507 3.513 12.738 1.00 82.88 82 ILE A O 1
ATOM 667 N N . THR A 1 83 ? -6.254 5.269 11.561 1.00 79.25 83 THR A N 1
ATOM 668 C CA . THR A 1 83 ? -5.054 5.406 10.727 1.00 79.25 83 THR A CA 1
ATOM 669 C C . THR A 1 83 ? -3.803 5.500 11.593 1.00 79.25 83 THR A C 1
ATOM 671 O O . THR A 1 83 ? -2.851 4.755 11.402 1.00 79.25 83 THR A O 1
ATOM 674 N N . ARG A 1 84 ? -3.816 6.370 12.613 1.00 80.81 84 ARG A N 1
ATOM 675 C CA . ARG A 1 84 ? -2.662 6.581 13.499 1.00 80.81 84 ARG A CA 1
ATOM 676 C C . ARG A 1 84 ? -2.325 5.322 14.297 1.00 80.81 84 ARG A C 1
ATOM 678 O O . ARG A 1 84 ? -1.144 5.045 14.491 1.00 80.81 84 ARG A O 1
ATOM 685 N N . LYS A 1 85 ? -3.335 4.575 14.756 1.00 84.50 85 LYS A N 1
ATOM 686 C CA . LYS A 1 85 ? -3.122 3.302 15.459 1.00 84.50 85 LYS A CA 1
ATOM 687 C C . LYS A 1 85 ? -2.447 2.274 14.554 1.00 84.50 85 LYS A C 1
ATOM 689 O O . LYS A 1 85 ? -1.468 1.674 14.978 1.00 84.50 85 LYS A O 1
ATOM 694 N N . LEU A 1 86 ? -2.915 2.136 13.315 1.00 84.00 86 LEU A N 1
ATOM 695 C CA . LEU A 1 86 ? -2.336 1.209 12.341 1.00 84.00 86 LEU A CA 1
ATOM 696 C C . LEU A 1 86 ? -0.901 1.582 11.970 1.00 84.00 86 LEU A C 1
ATOM 698 O O . LEU A 1 86 ? -0.023 0.728 12.024 1.00 84.00 86 LEU A O 1
ATOM 702 N N . VAL A 1 87 ? -0.627 2.861 11.692 1.00 82.31 87 VAL A N 1
ATOM 703 C CA . VAL A 1 87 ? 0.750 3.319 11.431 1.00 82.31 87 VAL A CA 1
ATOM 704 C C . VAL A 1 87 ? 1.661 3.015 12.620 1.00 82.31 87 VAL A C 1
ATOM 706 O O . VAL A 1 87 ? 2.772 2.522 12.440 1.00 82.31 87 VAL A O 1
ATOM 709 N N . LYS A 1 88 ? 1.193 3.273 13.848 1.00 84.06 88 LYS A N 1
ATOM 710 C CA . LYS A 1 88 ? 1.968 2.987 15.057 1.00 84.06 88 LYS A CA 1
ATOM 711 C C . LYS A 1 88 ? 2.232 1.488 15.225 1.00 84.06 88 LYS A C 1
ATOM 713 O O . LYS A 1 88 ? 3.367 1.114 15.491 1.00 84.06 88 LYS A O 1
ATOM 718 N N . ALA A 1 89 ? 1.224 0.643 15.022 1.00 87.00 89 ALA A N 1
ATOM 719 C CA . ALA A 1 89 ? 1.385 -0.806 15.099 1.00 87.00 89 ALA A CA 1
ATOM 720 C C . ALA A 1 89 ? 2.419 -1.321 14.081 1.00 87.00 89 ALA A C 1
ATOM 722 O O . ALA A 1 89 ? 3.271 -2.139 14.432 1.00 87.00 89 ALA A O 1
ATOM 723 N N . ALA A 1 90 ? 2.408 -0.785 12.856 1.00 84.69 90 ALA A N 1
ATOM 724 C CA . ALA A 1 90 ? 3.378 -1.140 11.823 1.00 84.69 90 ALA A CA 1
ATOM 725 C C . ALA A 1 90 ? 4.804 -0.718 12.213 1.00 84.69 90 ALA A C 1
ATOM 727 O O . ALA A 1 90 ? 5.738 -1.506 12.073 1.00 84.69 90 ALA A O 1
ATOM 728 N N . LEU A 1 91 ? 4.967 0.495 12.759 1.00 82.38 91 LEU A N 1
ATOM 729 C CA . LEU A 1 91 ? 6.247 0.988 13.283 1.00 82.38 91 LEU A CA 1
ATOM 730 C C . LEU A 1 91 ? 6.780 0.113 14.425 1.00 82.38 91 LEU A C 1
ATOM 732 O O . LEU A 1 91 ? 7.962 -0.234 14.444 1.00 82.38 91 LEU A O 1
ATOM 736 N N . ASP A 1 92 ? 5.912 -0.256 15.366 1.00 85.12 92 ASP A N 1
ATOM 737 C CA . ASP A 1 92 ? 6.283 -1.074 16.518 1.00 85.12 92 ASP A CA 1
ATOM 738 C C . ASP A 1 92 ? 6.712 -2.488 16.076 1.00 85.12 92 ASP A C 1
ATOM 740 O O . ASP A 1 92 ? 7.701 -3.026 16.581 1.00 85.12 92 ASP A O 1
ATOM 744 N N . GLU A 1 93 ? 6.026 -3.087 15.095 1.00 84.44 93 GLU A N 1
ATOM 745 C CA . GLU A 1 93 ? 6.433 -4.366 14.494 1.00 84.44 93 GLU A CA 1
ATOM 746 C C . GLU A 1 93 ? 7.759 -4.253 13.734 1.00 84.44 93 GLU A C 1
ATOM 748 O O . GLU A 1 93 ? 8.647 -5.091 13.916 1.00 84.44 93 GLU A O 1
ATOM 753 N N . ALA A 1 94 ? 7.935 -3.206 12.924 1.00 81.12 94 ALA A N 1
ATOM 754 C CA . ALA A 1 94 ? 9.185 -2.952 12.213 1.00 81.12 94 ALA A CA 1
ATOM 755 C C . ALA A 1 94 ? 10.374 -2.857 13.188 1.00 81.12 94 ALA A C 1
ATOM 757 O O . ALA A 1 94 ? 11.403 -3.513 12.994 1.00 81.12 94 ALA A O 1
ATOM 758 N N . SER A 1 95 ? 10.202 -2.122 14.294 1.00 79.00 95 SER A N 1
ATOM 759 C CA . SER A 1 95 ? 11.209 -2.001 15.354 1.00 79.00 95 SER A CA 1
ATOM 760 C C . SER A 1 95 ? 11.507 -3.339 16.042 1.00 79.00 95 SER A C 1
ATOM 762 O O . SER A 1 95 ? 12.662 -3.644 16.344 1.00 79.00 95 SER A O 1
ATOM 764 N N . ARG A 1 96 ? 10.495 -4.183 16.275 1.00 79.81 96 ARG A N 1
ATOM 765 C CA . ARG A 1 96 ? 10.695 -5.508 16.886 1.00 79.81 96 ARG A CA 1
ATOM 766 C C . ARG A 1 96 ? 11.450 -6.473 15.974 1.00 79.81 96 ARG A C 1
ATOM 768 O O . ARG A 1 96 ? 12.328 -7.181 16.465 1.00 79.81 96 ARG A O 1
ATOM 775 N N . LYS A 1 97 ? 11.154 -6.495 14.670 1.00 74.00 97 LYS A N 1
ATOM 776 C CA . LYS A 1 97 ? 11.863 -7.347 13.694 1.00 74.00 97 LYS A CA 1
ATOM 777 C C . LYS A 1 97 ? 13.340 -6.962 13.567 1.00 74.00 97 LYS A C 1
ATOM 779 O O . LYS A 1 97 ? 14.191 -7.846 13.537 1.00 74.00 97 LYS A O 1
ATOM 784 N N . SER A 1 98 ? 13.644 -5.663 13.600 1.00 64.56 98 SER A N 1
ATOM 785 C CA . SER A 1 98 ? 15.016 -5.136 13.629 1.00 64.56 98 SER A CA 1
ATOM 786 C C . SER A 1 98 ? 15.851 -5.698 14.790 1.00 64.56 98 SER A C 1
ATOM 788 O O . SER A 1 98 ? 16.974 -6.157 14.593 1.00 64.56 98 SER A O 1
ATOM 790 N N . LYS A 1 99 ? 15.281 -5.739 16.002 1.00 61.09 99 LYS A N 1
ATOM 791 C CA . LYS A 1 99 ? 15.994 -6.152 17.224 1.00 61.09 99 LYS A CA 1
ATOM 792 C C . LYS A 1 99 ? 16.356 -7.642 17.279 1.00 61.09 99 LYS A C 1
ATOM 794 O O . LYS A 1 99 ? 17.245 -8.012 18.038 1.00 61.09 99 LYS A O 1
ATOM 799 N N . LYS A 1 100 ? 15.689 -8.506 16.503 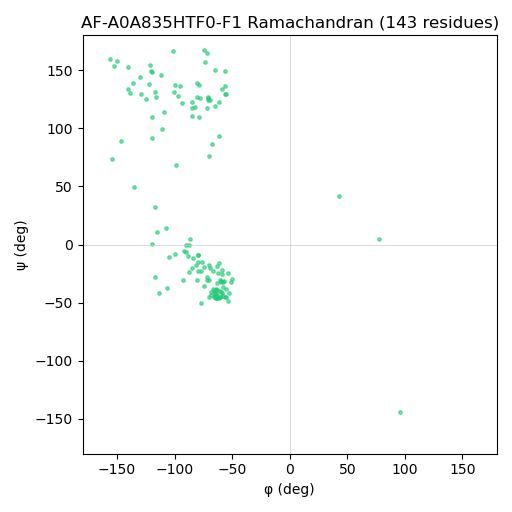1.00 59.00 100 LYS A N 1
ATOM 800 C CA . LYS A 1 100 ? 15.919 -9.967 16.507 1.00 59.00 100 LYS A CA 1
ATOM 801 C C . LYS A 1 100 ? 17.142 -10.415 15.692 1.00 59.00 100 LYS A C 1
ATOM 803 O O . LYS A 1 100 ? 17.531 -11.573 15.802 1.00 59.00 100 LYS A O 1
ATOM 808 N N . HIS A 1 101 ? 17.772 -9.523 14.925 1.00 55.00 101 HIS A N 1
ATOM 809 C CA . HIS A 1 101 ? 18.997 -9.806 14.170 1.00 55.00 101 HIS A CA 1
ATOM 810 C C . HIS A 1 101 ? 20.141 -8.881 14.635 1.00 55.00 101 HIS A C 1
ATOM 812 O O . HIS A 1 101 ? 20.306 -7.796 14.080 1.00 55.00 101 HIS A O 1
ATOM 818 N N . PRO A 1 102 ? 20.964 -9.287 15.625 1.00 54.84 102 PRO A N 1
ATOM 819 C CA . PRO A 1 102 ? 21.989 -8.425 16.232 1.00 54.84 102 PRO A CA 1
ATOM 820 C C . PRO A 1 102 ? 23.036 -7.903 15.238 1.00 54.84 102 PRO A C 1
ATOM 822 O O . PRO A 1 102 ? 23.510 -6.781 15.370 1.00 54.84 102 PRO A O 1
ATOM 825 N N . LEU A 1 103 ? 23.353 -8.686 14.202 1.00 53.72 103 LEU A N 1
ATOM 826 C CA . LEU A 1 103 ? 24.289 -8.297 13.137 1.00 53.72 103 LEU A CA 1
ATOM 827 C C . LEU A 1 103 ? 23.691 -7.311 12.123 1.00 53.72 103 LEU A C 1
ATOM 829 O O . LEU A 1 103 ? 24.425 -6.684 11.369 1.00 53.72 103 LEU A O 1
ATOM 833 N N . LEU A 1 104 ? 22.366 -7.151 12.116 1.00 49.56 104 LEU A N 1
ATOM 834 C CA . LEU A 1 104 ? 21.682 -6.122 11.340 1.00 49.56 104 LEU A CA 1
ATOM 835 C C . LEU A 1 104 ? 21.479 -4.847 12.160 1.00 49.56 104 LEU A C 1
ATOM 837 O O . LEU A 1 104 ? 21.054 -3.853 11.592 1.00 49.56 104 LEU A O 1
ATOM 841 N N . ALA A 1 105 ? 21.804 -4.821 13.458 1.00 47.97 105 ALA A N 1
ATOM 842 C CA . ALA A 1 105 ? 21.620 -3.630 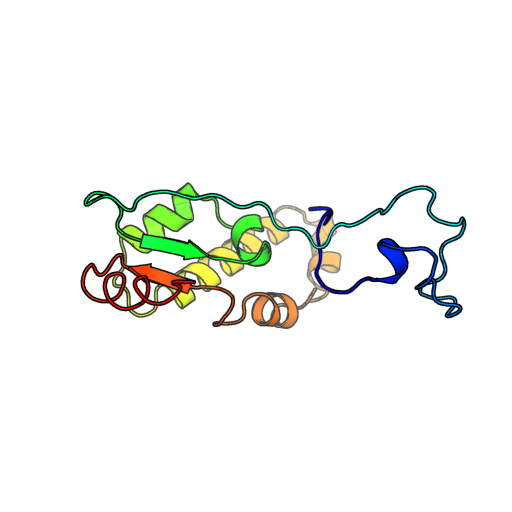14.284 1.00 47.97 105 ALA A CA 1
ATOM 843 C C . ALA A 1 105 ? 22.324 -2.376 13.721 1.00 47.97 105 ALA A C 1
ATOM 845 O O . ALA A 1 105 ? 21.689 -1.328 13.749 1.00 47.97 105 ALA A O 1
ATOM 846 N N . PRO A 1 106 ? 23.542 -2.441 13.135 1.00 45.16 106 PRO A N 1
ATOM 847 C CA . PRO A 1 106 ? 24.174 -1.282 12.498 1.00 45.16 106 PRO A CA 1
ATOM 848 C C . PRO A 1 106 ? 23.545 -0.920 11.142 1.00 45.16 106 PRO A C 1
ATOM 850 O O . PRO A 1 106 ? 23.375 0.257 10.842 1.00 45.16 106 PRO A O 1
ATOM 853 N N . ILE A 1 107 ? 23.115 -1.912 10.353 1.00 45.38 107 ILE A N 1
ATOM 854 C CA . ILE A 1 107 ? 22.445 -1.701 9.051 1.00 45.38 107 ILE A CA 1
ATOM 855 C C . ILE A 1 107 ? 21.026 -1.145 9.249 1.00 45.38 107 ILE A C 1
ATOM 857 O O . ILE A 1 107 ? 20.535 -0.368 8.440 1.00 45.38 107 ILE A O 1
ATOM 861 N N . VAL A 1 108 ? 20.379 -1.494 10.362 1.00 43.81 108 VAL A N 1
ATOM 862 C CA . VAL A 1 108 ? 19.087 -0.943 10.786 1.00 43.81 108 VAL A CA 1
ATOM 863 C C . VAL A 1 108 ? 19.263 0.299 11.678 1.00 43.81 108 VAL A C 1
ATOM 865 O O . VAL A 1 108 ? 18.286 0.977 11.990 1.00 43.81 108 VAL A O 1
ATOM 868 N N . SER A 1 109 ? 20.503 0.633 12.066 1.00 42.50 109 SER A N 1
ATOM 869 C CA . SER A 1 109 ? 20.848 1.931 12.664 1.00 42.50 109 SER A CA 1
ATOM 870 C C . SER A 1 109 ? 21.044 3.013 11.612 1.00 42.50 109 SER A C 1
ATOM 872 O O . SER A 1 109 ? 20.935 4.192 11.944 1.00 42.50 109 SER A O 1
ATOM 874 N N . GLU A 1 110 ? 21.253 2.636 10.346 1.00 41.25 110 GLU A N 1
ATOM 875 C CA . GLU A 1 110 ? 20.986 3.573 9.273 1.00 41.25 110 GLU A CA 1
ATOM 876 C C . GLU A 1 110 ? 19.471 3.711 9.155 1.00 41.25 110 GLU A C 1
ATOM 878 O O . GLU A 1 110 ? 18.769 2.727 8.899 1.00 41.25 110 GLU A O 1
ATOM 883 N N . PRO A 1 111 ? 18.931 4.917 9.380 1.00 42.03 111 PRO A N 1
ATOM 884 C CA . PRO A 1 111 ? 17.527 5.171 9.194 1.00 42.03 111 PRO A CA 1
ATOM 885 C C . PRO A 1 111 ? 17.281 5.061 7.686 1.00 42.03 111 PRO A C 1
ATOM 887 O O . PRO A 1 111 ? 17.285 6.067 6.977 1.00 42.03 111 PRO A O 1
ATOM 890 N N . LEU A 1 112 ? 17.022 3.851 7.181 1.00 43.34 112 LEU A N 1
ATOM 891 C CA . LEU A 1 112 ? 16.162 3.676 6.023 1.00 43.34 112 LEU A CA 1
ATOM 892 C C . LEU A 1 112 ? 14.819 4.228 6.470 1.00 43.34 112 LEU A C 1
ATOM 894 O O . LEU A 1 112 ? 14.065 3.658 7.250 1.00 43.34 112 LEU A O 1
ATOM 898 N N . SER A 1 113 ? 14.711 5.497 6.132 1.00 50.66 113 SER A N 1
ATOM 899 C CA . SER A 1 113 ? 14.349 6.562 7.038 1.00 50.66 113 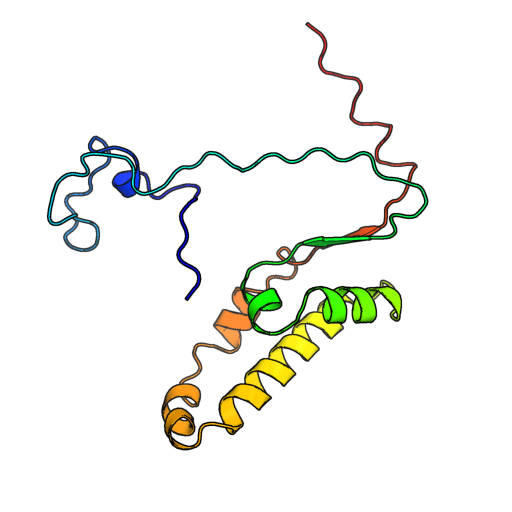SER A CA 1
ATOM 900 C C . SER A 1 113 ? 13.018 6.293 7.726 1.00 50.66 113 SER A C 1
ATOM 902 O O . SER A 1 113 ? 12.029 6.039 7.058 1.00 50.66 113 SER A O 1
ATOM 904 N N . VAL A 1 114 ? 12.940 6.399 9.056 1.00 46.97 114 VAL A N 1
ATOM 905 C CA . VAL A 1 114 ? 11.634 6.495 9.737 1.00 46.97 114 VAL A CA 1
ATOM 906 C C . VAL A 1 114 ? 10.808 7.605 9.078 1.00 46.97 114 VAL A C 1
ATOM 908 O O . VAL A 1 114 ? 9.609 7.457 8.915 1.00 46.97 114 VAL A O 1
ATOM 911 N N . ARG A 1 115 ? 11.465 8.658 8.569 1.00 40.44 115 ARG A N 1
ATOM 912 C CA . ARG A 1 115 ? 10.894 9.664 7.664 1.00 40.44 115 ARG A CA 1
ATOM 913 C C . ARG A 1 115 ? 10.527 9.110 6.276 1.00 40.44 115 ARG A C 1
ATOM 915 O O . ARG A 1 115 ? 9.502 9.521 5.787 1.00 40.44 115 ARG A O 1
ATOM 922 N N . SER A 1 116 ? 11.273 8.200 5.642 1.00 47.66 116 SER A N 1
ATOM 923 C CA . SER A 1 116 ? 10.881 7.482 4.402 1.00 47.66 116 SER A CA 1
ATOM 924 C C . SER A 1 116 ? 9.669 6.576 4.622 1.00 47.66 116 SER A C 1
ATOM 926 O O . SER A 1 116 ? 8.729 6.634 3.844 1.00 47.66 116 SER A O 1
ATOM 928 N N . PHE A 1 117 ? 9.630 5.812 5.714 1.00 51.38 117 PHE A N 1
ATOM 929 C CA . PHE A 1 117 ? 8.479 5.006 6.110 1.00 51.38 117 PHE A CA 1
ATOM 930 C C . PHE A 1 117 ? 7.265 5.889 6.435 1.00 51.38 117 PHE A C 1
ATOM 932 O O . PHE A 1 117 ? 6.186 5.667 5.902 1.00 51.38 117 PHE A O 1
ATOM 939 N N . ILE A 1 118 ? 7.447 6.963 7.213 1.00 48.97 118 ILE A N 1
ATOM 940 C CA . ILE A 1 118 ? 6.416 7.985 7.474 1.00 48.97 118 ILE A CA 1
ATOM 941 C C . ILE A 1 118 ? 6.012 8.726 6.183 1.00 48.97 118 ILE A C 1
ATOM 943 O O . ILE A 1 118 ? 4.852 9.089 6.035 1.00 48.97 118 ILE A O 1
ATOM 947 N N . ASN A 1 119 ? 6.929 8.938 5.234 1.00 47.66 119 ASN A N 1
ATOM 948 C CA . ASN A 1 119 ? 6.653 9.581 3.942 1.00 47.66 119 ASN A CA 1
ATOM 949 C C . ASN A 1 119 ? 6.011 8.620 2.927 1.00 47.66 119 ASN A C 1
ATOM 951 O O . ASN A 1 119 ? 5.389 9.100 1.983 1.00 47.66 119 ASN A O 1
ATOM 955 N N . SER A 1 120 ? 6.195 7.306 3.094 1.00 50.09 120 SER A N 1
ATOM 956 C CA . SER A 1 120 ? 5.597 6.217 2.301 1.00 50.09 120 SER A CA 1
ATOM 957 C C . SER A 1 120 ? 4.228 5.800 2.844 1.00 50.09 120 SER A C 1
ATOM 959 O O . SER A 1 120 ? 3.389 5.279 2.115 1.00 50.09 120 SER A O 1
ATOM 961 N N . ILE A 1 121 ? 3.985 6.056 4.131 1.00 52.22 121 ILE A N 1
ATOM 962 C CA . ILE A 1 121 ? 2.660 6.021 4.737 1.00 52.22 121 ILE A CA 1
ATOM 963 C C . ILE A 1 121 ? 2.163 7.461 4.818 1.00 52.22 121 ILE A C 1
ATOM 965 O O . ILE A 1 121 ? 2.044 8.050 5.897 1.00 52.22 121 ILE A O 1
ATOM 969 N N . LYS A 1 122 ? 1.883 8.079 3.666 1.00 54.62 122 LYS A N 1
ATOM 970 C CA . LYS A 1 122 ? 1.166 9.353 3.695 1.00 54.62 122 LYS A CA 1
ATOM 971 C C . LYS A 1 122 ? -0.224 9.093 4.256 1.00 54.62 122 LYS A C 1
ATOM 973 O O . LYS A 1 122 ? -0.829 8.043 4.058 1.00 54.62 122 LYS A O 1
ATOM 978 N N . ARG A 1 123 ? -0.792 10.097 4.917 1.00 49.19 123 ARG A N 1
ATOM 979 C CA . ARG A 1 123 ? -2.182 10.051 5.401 1.00 49.19 123 ARG A CA 1
ATOM 980 C C . ARG A 1 123 ? -3.195 9.842 4.260 1.00 49.19 123 ARG A C 1
ATOM 982 O O . ARG A 1 123 ? -4.297 9.388 4.531 1.00 49.19 123 ARG A O 1
ATOM 989 N N . SER A 1 124 ? -2.807 10.168 3.022 1.00 48.00 124 SER A N 1
ATOM 990 C CA . SER A 1 124 ? -3.543 9.892 1.780 1.00 48.00 124 SER A CA 1
ATOM 991 C C . SER A 1 124 ? -3.451 8.443 1.308 1.00 48.00 124 SER A C 1
ATOM 993 O O . SER A 1 124 ? -4.310 8.006 0.555 1.00 48.00 124 SER A O 1
ATOM 995 N N . ASP A 1 125 ? -2.419 7.710 1.728 1.00 47.84 125 ASP A N 1
ATOM 996 C CA . ASP A 1 125 ? -2.153 6.344 1.264 1.00 47.84 125 ASP A CA 1
ATOM 997 C C . ASP A 1 125 ? -2.963 5.325 2.060 1.00 47.84 125 ASP A C 1
ATOM 999 O O . ASP A 1 125 ? -3.035 4.162 1.679 1.00 47.84 125 ASP A O 1
ATOM 1003 N N . PHE A 1 126 ? -3.571 5.767 3.164 1.00 60.12 126 PHE A N 1
ATOM 1004 C CA . PHE A 1 126 ? -4.410 4.954 4.017 1.00 60.12 126 PHE A CA 1
ATOM 1005 C C . PHE A 1 126 ? -5.828 5.514 4.087 1.00 60.12 126 PHE A C 1
ATOM 1007 O O . PHE A 1 126 ? -6.073 6.542 4.725 1.00 60.12 126 PHE A O 1
ATOM 1014 N N . PHE A 1 127 ? -6.773 4.802 3.480 1.00 62.09 127 PHE A N 1
ATOM 1015 C CA . PHE A 1 127 ? -8.181 5.180 3.481 1.00 62.09 127 PHE A CA 1
ATOM 1016 C C . PHE A 1 127 ? -9.033 4.030 4.013 1.00 62.09 127 PHE A C 1
ATOM 1018 O O . PHE A 1 127 ? -8.955 2.905 3.519 1.00 62.09 127 PHE A O 1
ATOM 1025 N N . VAL A 1 128 ? -9.832 4.334 5.041 1.00 59.44 128 VAL A N 1
ATOM 1026 C CA . VAL A 1 128 ? -10.879 3.444 5.553 1.00 59.44 128 VAL A CA 1
ATOM 1027 C C . VAL A 1 128 ? -12.219 4.064 5.211 1.00 59.44 128 VAL A C 1
ATOM 1029 O O . VAL A 1 128 ? -12.706 4.986 5.883 1.00 59.44 128 VAL A O 1
ATOM 1032 N N . GLU A 1 129 ? -12.809 3.554 4.139 1.00 65.44 129 GLU A N 1
ATOM 1033 C CA . GLU A 1 129 ? -14.168 3.904 3.768 1.00 65.44 129 GLU A CA 1
ATOM 1034 C C . GLU A 1 129 ? -15.134 3.006 4.534 1.00 65.44 129 GLU A C 1
ATOM 1036 O O . GLU A 1 129 ? -15.039 1.781 4.469 1.00 65.44 129 GLU A O 1
ATOM 1041 N N . GLY A 1 130 ? -16.041 3.621 5.291 1.00 59.34 130 GLY A N 1
ATOM 1042 C CA . GLY A 1 130 ? -17.221 2.931 5.797 1.00 59.34 130 GLY A CA 1
ATOM 1043 C C . GLY A 1 130 ? -18.243 2.843 4.673 1.00 59.34 130 GLY A C 1
ATOM 1044 O O . GLY A 1 130 ? -18.433 3.828 3.961 1.00 59.34 130 GLY A O 1
ATOM 1045 N N . ALA A 1 131 ? -18.887 1.690 4.516 1.00 57.41 131 ALA A N 1
ATOM 1046 C CA . ALA A 1 131 ? -19.944 1.495 3.529 1.00 57.41 131 ALA A CA 1
ATOM 1047 C C . ALA A 1 131 ? -21.212 2.282 3.928 1.00 57.41 131 ALA A C 1
ATOM 1049 O O . ALA A 1 131 ? -22.171 1.717 4.449 1.00 57.41 131 ALA A O 1
ATOM 1050 N N . ASP A 1 132 ? -21.209 3.602 3.726 1.00 49.25 132 ASP A N 1
ATOM 1051 C CA . ASP A 1 132 ? -22.372 4.463 3.949 1.00 49.25 132 ASP A CA 1
ATOM 1052 C C . ASP A 1 132 ? -23.267 4.449 2.701 1.00 49.25 132 ASP A C 1
ATOM 1054 O O . ASP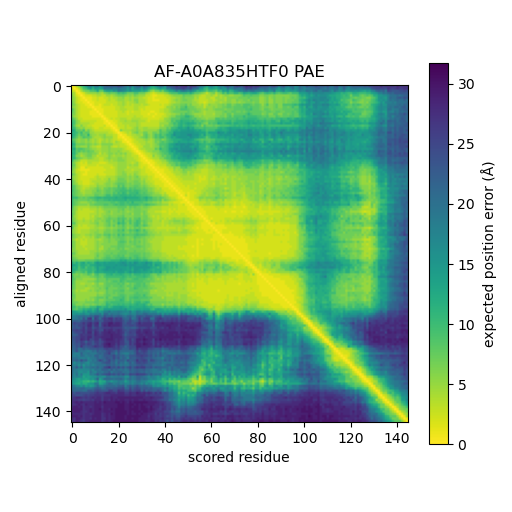 A 1 132 ? -22.904 4.956 1.635 1.00 49.25 132 ASP A O 1
ATOM 1058 N N . LYS A 1 133 ? -24.450 3.835 2.824 1.00 49.62 133 LYS A N 1
ATOM 1059 C CA . LYS A 1 133 ? -25.351 3.523 1.697 1.00 49.62 133 LYS A CA 1
ATOM 1060 C C . LYS A 1 133 ? -25.889 4.755 0.951 1.00 49.62 133 LYS A C 1
ATOM 1062 O O . LYS A 1 133 ? -26.347 4.615 -0.179 1.00 49.62 133 LYS A O 1
ATOM 1067 N N . GLU A 1 134 ? -25.838 5.953 1.536 1.00 46.88 134 GLU A N 1
ATOM 1068 C CA . GLU A 1 134 ? -26.482 7.144 0.957 1.00 46.88 134 GLU A CA 1
ATOM 1069 C C . GLU A 1 134 ? -25.644 7.897 -0.085 1.00 46.88 134 GLU A C 1
ATOM 1071 O O . GLU A 1 134 ? -26.206 8.637 -0.896 1.00 46.88 134 GLU A O 1
ATOM 1076 N N . LYS A 1 135 ? -24.316 7.716 -0.110 1.00 43.97 135 LYS A N 1
ATOM 1077 C CA . LYS A 1 135 ? -23.445 8.449 -1.049 1.00 43.97 135 LYS A CA 1
ATOM 1078 C C . LYS A 1 135 ? -23.186 7.708 -2.356 1.00 43.97 135 LYS A C 1
ATOM 1080 O O . LYS A 1 135 ? -23.077 8.346 -3.396 1.00 43.97 135 LYS A O 1
ATOM 1085 N N . PHE A 1 136 ? -23.171 6.376 -2.336 1.00 41.97 136 PHE A N 1
ATOM 1086 C CA . PHE A 1 136 ? -22.821 5.590 -3.524 1.00 41.97 136 PHE A CA 1
ATOM 1087 C C . PHE A 1 136 ? -23.927 5.564 -4.596 1.00 41.97 136 PHE A C 1
ATOM 1089 O O . PHE A 1 136 ? -23.656 5.303 -5.762 1.00 41.97 136 PHE A O 1
ATOM 1096 N N . ASN A 1 137 ? -25.174 5.881 -4.229 1.00 40.72 137 ASN A N 1
ATOM 1097 C CA . ASN A 1 137 ? -26.317 5.818 -5.146 1.00 40.72 137 ASN A CA 1
ATOM 1098 C C . ASN A 1 137 ? -26.543 7.102 -5.971 1.00 40.72 137 ASN A C 1
ATOM 1100 O O . ASN A 1 137 ? -27.492 7.151 -6.750 1.00 40.72 137 ASN A O 1
ATOM 1104 N N . LYS A 1 138 ? -25.715 8.147 -5.801 1.00 41.91 138 LYS A N 1
ATOM 1105 C CA . LYS A 1 138 ? -25.895 9.436 -6.499 1.00 41.91 138 LYS A CA 1
ATOM 1106 C C . LYS A 1 138 ? -24.928 9.698 -7.659 1.00 41.91 138 LYS A C 1
ATOM 1108 O O . LYS A 1 138 ? -25.200 10.606 -8.430 1.00 41.91 138 LYS A O 1
ATOM 1113 N N . GLU A 1 139 ? -23.874 8.901 -7.850 1.00 45.34 139 GLU A N 1
ATOM 1114 C CA . GLU A 1 139 ? -22.870 9.153 -8.908 1.00 45.34 139 GLU A CA 1
ATOM 1115 C C . GLU A 1 139 ? -22.794 8.082 -10.011 1.00 45.34 139 GLU A C 1
ATOM 1117 O O . GLU A 1 139 ? -21.900 8.123 -10.849 1.00 45.34 139 GLU A O 1
ATOM 1122 N N . THR A 1 140 ? -23.736 7.134 -10.090 1.00 43.66 140 THR A N 1
ATOM 1123 C CA . THR A 1 140 ? -23.722 6.093 -11.149 1.00 43.66 140 THR A CA 1
ATOM 1124 C C . THR A 1 140 ? -24.923 6.118 -12.094 1.00 43.66 140 THR A C 1
ATOM 1126 O O . THR A 1 140 ? -25.335 5.083 -12.614 1.00 43.66 140 THR A O 1
ATOM 1129 N N . CYS A 1 141 ? -25.480 7.299 -12.364 1.00 37.69 141 CYS A N 1
ATOM 1130 C CA . CYS A 1 141 ? -26.506 7.485 -13.394 1.00 37.69 141 CYS A CA 1
ATOM 1131 C C . CYS A 1 141 ? -26.247 8.724 -14.259 1.00 37.69 141 CYS A C 1
ATOM 1133 O O . CYS A 1 141 ? -27.157 9.504 -14.476 1.00 37.69 141 CYS A O 1
ATOM 1135 N N . GLU A 1 142 ? -25.034 8.898 -14.787 1.00 37.34 142 GLU A N 1
ATOM 1136 C CA . GLU A 1 142 ? -24.815 9.778 -15.945 1.00 37.34 142 GLU A CA 1
ATOM 1137 C C . GLU A 1 142 ? -23.572 9.345 -16.736 1.00 37.34 142 GLU A C 1
ATOM 1139 O O . GLU A 1 142 ? -22.507 9.950 -16.718 1.00 37.34 142 GLU A O 1
ATOM 1144 N N . THR A 1 143 ? -23.703 8.234 -17.458 1.00 36.06 143 THR A N 1
ATOM 1145 C CA . THR A 1 143 ? -23.015 8.075 -18.745 1.00 36.06 143 THR A CA 1
ATOM 1146 C C . THR A 1 143 ? -23.927 7.245 -19.644 1.00 36.06 143 THR A C 1
ATOM 1148 O O . THR A 1 143 ? -23.920 6.015 -19.618 1.00 36.06 143 THR A O 1
ATOM 1151 N N . LYS A 1 144 ? -24.804 7.942 -20.370 1.00 37.06 144 LYS A N 1
ATOM 1152 C CA . LYS A 1 144 ? -25.546 7.417 -21.519 1.00 37.06 144 LYS A CA 1
ATOM 1153 C C . LYS A 1 144 ? -25.041 8.122 -22.777 1.00 37.06 144 LYS A C 1
ATOM 1155 O O . LYS A 1 144 ? -24.827 9.331 -22.728 1.00 37.06 144 LYS A O 1
ATOM 1160 N N . ALA A 1 145 ? -25.046 7.334 -23.854 1.00 33.53 145 ALA A N 1
ATOM 1161 C CA . ALA A 1 145 ? -24.793 7.635 -25.266 1.00 33.53 145 ALA A CA 1
ATOM 1162 C C . ALA A 1 145 ? -23.321 7.627 -25.692 1.00 33.53 145 ALA A C 1
ATOM 1164 O O . ALA A 1 145 ? -22.567 8.544 -25.311 1.00 33.53 145 ALA A O 1
#

pLDDT: mean 72.73, std 18.58, range [33.53, 93.5]

Solvent-accessible surface area (backbone atoms only — not comparable to full-atom values): 9378 Å² total; per-residue (Å²): 134,89,79,81,57,58,48,86,70,70,50,48,48,43,39,69,94,45,56,45,89,50,80,91,67,44,66,98,61,84,68,91,59,57,71,40,40,70,73,79,87,87,85,88,79,84,86,51,94,86,52,61,67,49,85,48,66,48,67,77,48,59,77,49,40,50,74,64,60,51,49,51,55,55,71,78,41,63,82,76,63,42,68,58,52,52,56,49,52,26,51,55,43,50,56,53,61,49,68,76,38,75,89,42,43,67,68,64,63,45,66,81,29,68,64,50,54,52,62,60,54,36,80,85,43,51,46,76,49,63,70,59,78,81,65,71,76,74,78,81,84,82,89,81,135

Organism: NCBI:txid261450

Sequence (145 aa):
MTEVTRSIGDAYLKKSRFALDDPRFRLPEPLVRPALTAEPSLHKRTIRSEDRFLIFASDGLWQHISNQEAVEMVFNSPREGITRKLVKAALDEASRKSKKHPLLAPIVSEPLSVRSFINSIKRSDFFVEGADKEKFNKETCETKA

Nearest PDB structures (foldseek):
  2i0o-assembly1_A  TM=7.710E-01  e=7.500E-02  Anopheles gambiae
  5zch-assembly2_B  TM=8.005E-01  e=1.834E-01  Oryza sativa Japonica Group
  2i44-assembly2_B  TM=7.610E-01  e=2.369E-01  Toxoplasma gondii
  4n0g-assembly2_B  TM=8.023E-01  e=8.501E-01  Arabidopsis thaliana
  6jkv-assembly2_B  TM=8.161E-01  e=1.030E+00  Pseudomonas aeruginosa